Protein AF-A0A2V2RPI2-F1 (afdb_monomer_lite)

Sequence (157 aa):
MIFPRSGGASLTFPVLEGDNCLLLFSERSMDLWLTVGGQVTPDDPRKFDISDAIAIVGLYPFSVESPSENNTDVLLKYKDSKIRIKESGDIVIQTSNKVAIGTSSAEVLDLLYQLMNLLTGTTNVMGPTLNGPMNPLFVASVNTLITSLNSIKGTIP

Structure (mmCIF, N/CA/C/O backbone):
data_AF-A0A2V2RPI2-F1
#
_entry.id   AF-A0A2V2RPI2-F1
#
loop_
_atom_site.group_PDB
_atom_site.id
_atom_site.type_symbol
_atom_site.label_atom_id
_atom_site.label_alt_id
_atom_site.label_comp_id
_atom_site.label_asym_id
_atom_site.label_entity_id
_atom_site.label_seq_id
_atom_site.pdbx_PDB_ins_code
_atom_site.Cartn_x
_atom_site.Cartn_y
_atom_site.Cartn_z
_atom_site.occupancy
_atom_site.B_iso_or_equiv
_atom_site.auth_seq_id
_atom_site.auth_comp_id
_atom_site.auth_asym_id
_atom_site.auth_atom_id
_atom_site.pdbx_PDB_model_num
ATOM 1 N N . MET A 1 1 ? 12.267 -5.580 -13.380 1.00 89.56 1 MET A N 1
ATOM 2 C CA . MET A 1 1 ? 11.113 -4.737 -12.992 1.00 89.56 1 MET A CA 1
ATOM 3 C C . MET A 1 1 ? 11.491 -3.917 -11.777 1.00 89.56 1 MET A C 1
ATOM 5 O O . MET A 1 1 ? 12.126 -4.462 -10.881 1.00 89.56 1 MET A O 1
ATOM 9 N N . ILE A 1 2 ? 11.136 -2.635 -11.749 1.00 94.00 2 ILE A N 1
ATOM 10 C CA . ILE A 1 2 ? 11.408 -1.748 -10.618 1.00 94.00 2 ILE A CA 1
ATOM 11 C C . ILE A 1 2 ? 10.110 -1.203 -10.022 1.00 94.00 2 ILE A C 1
ATOM 13 O O . ILE A 1 2 ? 9.175 -0.853 -10.740 1.00 94.00 2 ILE A O 1
ATOM 17 N N . PHE A 1 3 ? 10.089 -1.116 -8.695 1.00 95.50 3 PHE A N 1
ATOM 18 C CA . PHE A 1 3 ? 9.049 -0.459 -7.915 1.00 95.50 3 PHE A CA 1
ATOM 19 C C . PHE A 1 3 ? 9.654 0.705 -7.124 1.00 95.50 3 PHE A C 1
ATOM 21 O O . PHE A 1 3 ? 10.815 0.594 -6.709 1.00 95.50 3 PHE A O 1
ATOM 28 N N . PRO A 1 4 ? 8.901 1.790 -6.862 1.00 95.19 4 PRO A N 1
ATOM 29 C CA . PRO A 1 4 ? 9.358 2.854 -5.976 1.00 95.19 4 PRO A CA 1
ATOM 30 C C . PRO A 1 4 ? 9.726 2.284 -4.599 1.00 95.19 4 PRO A C 1
ATOM 32 O O . PRO A 1 4 ? 8.876 1.740 -3.889 1.00 95.19 4 PRO A O 1
ATOM 35 N N . ARG A 1 5 ? 11.012 2.362 -4.235 1.00 96.25 5 ARG A N 1
ATOM 36 C CA . ARG A 1 5 ? 11.533 1.931 -2.931 1.00 96.25 5 ARG A CA 1
ATOM 37 C C . ARG A 1 5 ? 12.816 2.674 -2.564 1.00 96.25 5 ARG A C 1
ATOM 39 O O . ARG A 1 5 ? 13.659 2.893 -3.429 1.00 96.25 5 ARG A O 1
ATOM 46 N N . SER A 1 6 ? 12.971 3.036 -1.294 1.00 96.31 6 SER A N 1
ATOM 47 C CA . SER A 1 6 ? 14.201 3.598 -0.713 1.00 96.31 6 SER A CA 1
ATOM 48 C C . SER A 1 6 ? 14.070 3.670 0.811 1.00 96.31 6 SER A C 1
ATOM 50 O O . SER A 1 6 ? 12.958 3.772 1.323 1.00 96.31 6 SER A O 1
ATOM 52 N N . GLY A 1 7 ? 15.184 3.605 1.548 1.00 95.56 7 GLY A N 1
ATOM 53 C CA . GLY A 1 7 ? 15.194 3.809 3.006 1.00 95.56 7 GLY A CA 1
ATOM 54 C C . GLY A 1 7 ? 14.283 2.865 3.807 1.00 95.56 7 GLY A C 1
ATOM 55 O O . GLY A 1 7 ? 13.803 3.242 4.868 1.00 95.56 7 GLY A O 1
ATOM 56 N N . GLY A 1 8 ? 13.994 1.667 3.285 1.00 94.25 8 GLY A N 1
ATOM 57 C CA . GLY A 1 8 ? 13.061 0.704 3.888 1.00 94.25 8 GLY A CA 1
ATOM 58 C C . GLY A 1 8 ? 11.588 0.881 3.492 1.00 94.25 8 GLY A C 1
ATOM 59 O O . GLY A 1 8 ? 10.797 -0.029 3.720 1.00 94.25 8 GLY A O 1
ATOM 60 N N . ALA A 1 9 ? 11.213 1.987 2.842 1.00 95.69 9 ALA A N 1
ATOM 61 C CA . ALA A 1 9 ? 9.879 2.178 2.274 1.00 95.69 9 ALA A CA 1
ATOM 62 C C . ALA A 1 9 ? 9.773 1.548 0.875 1.00 95.69 9 ALA A C 1
ATOM 64 O O . ALA A 1 9 ? 10.736 1.565 0.102 1.00 95.69 9 ALA A O 1
ATOM 65 N N . SER A 1 10 ? 8.598 1.016 0.524 1.00 95.88 10 SER A N 1
ATOM 66 C CA . SER A 1 10 ? 8.321 0.456 -0.804 1.00 95.88 10 SER A CA 1
ATOM 67 C C . SER A 1 10 ? 6.832 0.518 -1.155 1.00 95.88 10 SER A C 1
ATOM 69 O O . SER A 1 10 ? 5.983 0.298 -0.295 1.00 95.88 10 SER A O 1
ATOM 71 N N . LEU A 1 11 ? 6.526 0.770 -2.431 1.00 94.81 11 LEU A N 1
ATOM 72 C CA . LEU A 1 11 ? 5.194 0.633 -3.021 1.00 94.81 11 LEU A CA 1
ATOM 73 C C . LEU A 1 11 ? 5.216 -0.492 -4.059 1.00 94.81 11 LEU A C 1
ATOM 75 O O . LEU A 1 11 ? 5.804 -0.334 -5.122 1.00 94.81 11 LEU A O 1
ATOM 79 N N . THR A 1 12 ? 4.589 -1.627 -3.753 1.00 94.50 12 THR A N 1
ATOM 80 C CA . THR A 1 12 ? 4.578 -2.814 -4.626 1.00 94.50 12 THR A CA 1
ATOM 81 C C . THR A 1 12 ? 3.229 -2.965 -5.323 1.00 94.50 12 THR A C 1
ATOM 83 O O . THR A 1 12 ? 2.187 -2.780 -4.696 1.00 94.50 12 THR A O 1
ATOM 86 N N . PHE A 1 13 ? 3.247 -3.349 -6.600 1.00 94.06 13 PHE A N 1
ATOM 87 C CA . PHE A 1 13 ? 2.045 -3.626 -7.388 1.00 94.06 13 PHE A CA 1
ATOM 88 C C . PHE A 1 13 ? 1.946 -5.128 -7.712 1.00 94.06 13 PHE A C 1
ATOM 90 O O . PHE A 1 13 ? 2.976 -5.754 -7.973 1.00 94.06 13 PHE A O 1
ATOM 97 N N . PRO A 1 14 ? 0.740 -5.726 -7.713 1.00 94.50 14 PRO A N 1
ATOM 98 C CA . PRO A 1 14 ? 0.548 -7.123 -8.092 1.00 94.50 14 PRO A CA 1
ATOM 99 C C . PRO A 1 14 ? 0.517 -7.256 -9.619 1.00 94.50 14 PRO A C 1
ATOM 101 O O . PRO A 1 14 ? -0.549 -7.190 -10.222 1.00 94.50 14 PRO A O 1
ATOM 104 N N . VAL A 1 15 ? 1.693 -7.405 -10.225 1.00 94.25 15 VAL A N 1
ATOM 105 C CA . VAL A 1 15 ? 1.843 -7.505 -11.683 1.00 94.25 15 VAL A CA 1
ATOM 106 C C . VAL A 1 15 ? 1.590 -8.935 -12.152 1.00 94.25 15 VAL A C 1
ATOM 108 O O . VAL A 1 15 ? 2.123 -9.880 -11.567 1.00 94.25 15 VAL A O 1
ATOM 111 N N . LEU A 1 16 ? 0.796 -9.083 -13.209 1.00 94.50 16 LEU A N 1
ATOM 112 C CA . LEU A 1 16 ? 0.457 -10.354 -13.843 1.00 94.50 16 LEU A CA 1
ATOM 113 C C . LEU A 1 16 ? 0.908 -10.379 -15.310 1.00 94.50 16 LEU A C 1
ATOM 115 O O . LEU A 1 16 ? 1.252 -9.356 -15.905 1.00 94.50 16 LEU A O 1
ATOM 119 N N . GLU A 1 17 ? 0.921 -11.573 -15.904 1.00 94.19 17 GLU A N 1
ATOM 120 C CA . GLU A 1 17 ? 1.154 -11.725 -17.340 1.00 94.19 17 GLU A CA 1
ATOM 121 C C . GLU A 1 17 ? 0.101 -10.937 -18.137 1.00 94.19 17 GLU A C 1
ATOM 123 O O . GLU A 1 17 ? -1.096 -11.028 -17.862 1.00 94.19 17 GLU A O 1
ATOM 128 N N . GLY A 1 18 ? 0.559 -10.154 -19.117 1.00 91.31 18 GLY A N 1
ATOM 129 C CA . GLY A 1 18 ? -0.286 -9.273 -19.928 1.00 91.31 18 GLY A CA 1
ATOM 130 C C . GLY A 1 18 ? -0.337 -7.813 -19.463 1.00 91.31 18 GLY A C 1
ATOM 131 O O . GLY A 1 18 ? -0.839 -6.973 -20.209 1.00 91.31 18 GLY A O 1
ATOM 132 N N . ASP A 1 19 ? 0.212 -7.479 -18.290 1.00 94.31 19 ASP A N 1
ATOM 133 C CA . ASP A 1 19 ? 0.308 -6.086 -17.843 1.00 94.31 19 ASP A CA 1
ATOM 134 C C . ASP A 1 19 ? 1.326 -5.279 -18.666 1.00 94.31 19 ASP A C 1
ATOM 136 O O . ASP A 1 19 ? 2.389 -5.765 -19.062 1.00 94.31 19 ASP A O 1
ATOM 140 N N . ASN A 1 20 ? 1.014 -4.000 -18.886 1.00 94.06 20 ASN A N 1
ATOM 141 C CA . ASN A 1 20 ? 1.856 -3.099 -19.668 1.00 94.06 20 ASN A CA 1
ATOM 142 C C . ASN A 1 20 ? 2.956 -2.448 -18.814 1.00 94.06 20 ASN A C 1
ATOM 144 O O . ASN A 1 20 ? 2.771 -2.105 -17.639 1.00 94.06 20 ASN A O 1
ATOM 148 N N . CYS A 1 21 ? 4.114 -2.217 -19.432 1.00 95.50 21 CYS A N 1
ATOM 149 C CA . CYS A 1 21 ? 5.228 -1.507 -18.818 1.00 95.50 21 CYS A CA 1
ATOM 150 C C . CYS A 1 21 ? 6.020 -0.698 -19.850 1.00 95.50 21 CYS A C 1
ATOM 152 O O . CYS A 1 21 ? 5.986 -0.968 -21.049 1.00 95.50 21 CYS A O 1
ATOM 154 N N . LEU A 1 22 ? 6.749 0.301 -19.362 1.00 96.06 22 LEU A N 1
ATOM 155 C CA . LEU A 1 22 ? 7.795 0.982 -20.109 1.00 96.06 22 LEU A CA 1
ATOM 156 C C . LEU A 1 22 ? 9.110 0.224 -19.908 1.00 96.06 22 LEU A C 1
ATOM 158 O O . LEU A 1 22 ? 9.520 -0.001 -18.770 1.00 96.06 22 LEU A O 1
ATOM 162 N N . LEU A 1 23 ? 9.789 -0.131 -20.997 1.00 96.38 23 LEU A N 1
ATOM 163 C CA . LEU A 1 23 ? 11.133 -0.703 -20.945 1.00 96.38 23 LEU A CA 1
ATOM 164 C C . LEU A 1 23 ? 12.182 0.395 -21.131 1.00 96.38 23 LEU A C 1
ATOM 166 O O . LEU A 1 23 ? 12.147 1.138 -22.111 1.00 96.38 23 LEU A O 1
ATOM 170 N N . LEU A 1 24 ? 13.127 0.468 -20.197 1.00 96.88 24 LEU A N 1
ATOM 171 C CA . LEU A 1 24 ? 14.316 1.306 -20.287 1.00 96.88 24 LEU A CA 1
ATOM 172 C C . LEU A 1 24 ? 15.544 0.418 -20.494 1.00 96.88 24 LEU A C 1
ATOM 174 O O . LEU A 1 24 ? 15.848 -0.414 -19.646 1.00 96.88 24 LEU A O 1
ATOM 178 N N . PHE A 1 25 ? 16.254 0.607 -21.601 1.00 96.69 25 PHE A N 1
ATOM 179 C CA . PHE A 1 25 ? 17.425 -0.197 -21.948 1.00 96.69 25 PHE A CA 1
ATOM 180 C C . PHE A 1 25 ? 18.694 0.447 -21.393 1.00 96.69 25 PHE A C 1
ATOM 182 O O . PHE A 1 25 ? 18.974 1.614 -21.677 1.00 96.69 25 PHE A O 1
ATOM 189 N N . SER A 1 26 ? 19.468 -0.311 -20.615 1.00 95.38 26 SER A N 1
ATOM 190 C CA . SER A 1 26 ? 20.806 0.112 -20.199 1.00 95.38 26 SER A CA 1
ATOM 191 C C . SER A 1 26 ? 21.762 0.129 -21.397 1.00 95.38 26 SER A C 1
ATOM 193 O O . SER A 1 26 ? 21.684 -0.728 -22.277 1.00 95.38 26 SER A O 1
ATOM 195 N N . GLU A 1 27 ? 22.708 1.074 -21.435 1.00 95.31 27 GLU A N 1
ATOM 196 C CA . GLU A 1 27 ? 23.768 1.047 -22.454 1.00 95.31 27 GLU A CA 1
ATOM 197 C C . GLU A 1 27 ? 24.672 -0.183 -22.288 1.00 95.31 27 GLU A C 1
ATOM 199 O O . GLU A 1 27 ? 25.204 -0.678 -23.275 1.00 95.31 27 GLU A O 1
ATOM 204 N N . ARG A 1 28 ? 24.880 -0.668 -21.060 1.00 94.81 28 ARG A N 1
ATOM 205 C CA . ARG A 1 28 ? 25.814 -1.758 -20.740 1.00 94.81 28 ARG A CA 1
ATOM 206 C C . ARG A 1 28 ? 25.127 -2.877 -19.974 1.00 94.81 28 ARG A C 1
ATOM 208 O O . ARG A 1 28 ? 24.119 -2.627 -19.313 1.00 94.81 28 ARG A O 1
ATOM 215 N N . SER A 1 29 ? 25.729 -4.065 -20.028 1.00 93.75 29 SER A N 1
ATOM 216 C CA . SER A 1 29 ? 25.244 -5.225 -19.283 1.00 93.75 29 SER A CA 1
ATOM 217 C C . SER A 1 29 ? 25.096 -4.927 -17.794 1.00 93.75 29 SER A C 1
ATOM 219 O O . SER A 1 29 ? 25.987 -4.355 -17.157 1.00 93.75 29 SER A O 1
ATOM 221 N N . MET A 1 30 ? 23.946 -5.326 -17.260 1.00 93.44 30 MET A N 1
ATOM 222 C CA . MET A 1 30 ? 23.567 -5.184 -15.859 1.00 93.44 30 MET A CA 1
ATOM 223 C C . MET A 1 30 ? 23.764 -6.489 -15.078 1.00 93.44 30 MET A C 1
ATOM 225 O O . MET A 1 30 ? 23.612 -6.480 -13.858 1.00 93.44 30 MET A O 1
ATOM 229 N N . ASP A 1 31 ? 24.128 -7.590 -15.742 1.00 91.88 31 ASP A N 1
ATOM 230 C CA . ASP A 1 31 ? 24.173 -8.944 -15.172 1.00 91.88 31 ASP A CA 1
ATOM 231 C C . ASP A 1 31 ? 25.046 -9.025 -13.911 1.00 91.88 31 ASP A C 1
ATOM 233 O O . ASP A 1 31 ? 24.614 -9.500 -12.852 1.00 91.88 31 ASP A O 1
AT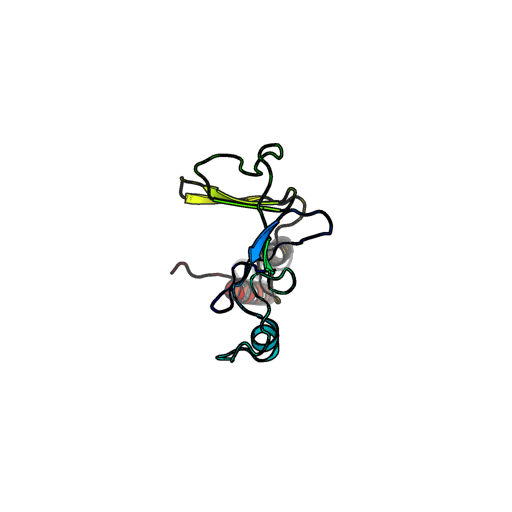OM 237 N N . LEU A 1 32 ? 26.274 -8.499 -13.995 1.00 92.94 32 LEU A N 1
ATOM 238 C CA . LEU A 1 32 ? 27.201 -8.509 -12.865 1.00 92.94 32 LEU A CA 1
ATOM 239 C C . LEU A 1 32 ? 26.689 -7.616 -11.728 1.00 92.94 32 LEU A C 1
ATOM 241 O O . LEU A 1 32 ? 26.692 -8.031 -10.570 1.00 92.94 32 LEU A O 1
ATOM 245 N N . TRP A 1 33 ? 26.173 -6.426 -12.047 1.00 93.81 33 TRP A N 1
ATOM 246 C CA . TRP A 1 33 ? 25.639 -5.501 -11.045 1.00 93.81 33 TRP A CA 1
ATOM 247 C C . TRP A 1 33 ? 24.414 -6.073 -10.324 1.00 93.81 33 TRP A C 1
ATOM 249 O O . TRP A 1 33 ? 24.304 -5.946 -9.107 1.00 93.81 33 TRP A O 1
ATOM 259 N N . LEU A 1 34 ? 23.519 -6.748 -11.046 1.00 91.94 34 LEU A N 1
ATOM 260 C CA . LEU A 1 34 ? 22.353 -7.419 -10.469 1.00 91.94 34 LEU A CA 1
ATOM 261 C C . LEU A 1 34 ? 22.751 -8.572 -9.538 1.00 91.94 34 LEU A C 1
ATOM 263 O O . LEU A 1 34 ? 22.020 -8.865 -8.593 1.00 91.94 34 LEU A O 1
ATOM 267 N N . THR A 1 35 ? 23.902 -9.202 -9.787 1.00 91.62 35 THR A N 1
ATOM 268 C CA . THR A 1 35 ? 24.399 -10.336 -8.998 1.00 91.62 35 THR A CA 1
ATOM 269 C C . THR A 1 35 ? 25.131 -9.893 -7.733 1.00 91.62 35 THR A C 1
ATOM 271 O O . THR A 1 35 ? 24.848 -10.407 -6.652 1.00 91.62 35 THR A O 1
ATOM 274 N N . VAL A 1 36 ? 26.088 -8.965 -7.849 1.00 94.31 36 VAL A N 1
ATOM 275 C CA . VAL A 1 36 ? 26.993 -8.609 -6.736 1.00 94.31 36 VAL A CA 1
ATOM 276 C C . VAL A 1 36 ? 26.761 -7.209 -6.163 1.00 94.31 36 VAL A C 1
ATOM 278 O O . VAL A 1 36 ? 27.218 -6.918 -5.058 1.00 94.31 36 VAL A O 1
ATOM 281 N N . GLY A 1 37 ? 26.027 -6.344 -6.868 1.00 93.31 37 GLY A N 1
ATOM 282 C CA . GLY A 1 37 ? 25.841 -4.943 -6.495 1.00 93.31 37 GLY A CA 1
ATOM 283 C C . GLY A 1 37 ? 27.138 -4.124 -6.524 1.00 93.31 37 GLY A C 1
ATOM 284 O O . GLY A 1 37 ? 28.162 -4.544 -7.056 1.00 93.31 37 GLY A O 1
ATOM 285 N N . GLY A 1 38 ? 27.100 -2.923 -5.939 1.00 94.12 38 GLY A N 1
ATOM 286 C CA . GLY A 1 38 ? 28.276 -2.054 -5.823 1.00 94.12 38 GLY A CA 1
ATOM 287 C C . GLY A 1 38 ? 28.782 -1.503 -7.161 1.00 94.12 38 GLY A C 1
ATOM 288 O O . GLY A 1 38 ? 28.011 -1.291 -8.097 1.00 94.12 38 GLY A O 1
ATOM 289 N N . GLN A 1 39 ? 30.084 -1.222 -7.223 1.00 93.50 39 GLN A N 1
ATOM 290 C CA . GLN A 1 39 ? 30.759 -0.790 -8.445 1.00 93.50 39 GLN A CA 1
ATOM 291 C C . GLN A 1 39 ? 31.340 -2.011 -9.158 1.00 93.50 39 GLN A C 1
ATOM 293 O O . GLN A 1 39 ? 32.148 -2.738 -8.584 1.00 93.50 39 GLN A O 1
ATOM 298 N N . VAL A 1 40 ? 30.949 -2.208 -10.416 1.00 93.44 40 VAL A N 1
ATOM 299 C CA . VAL A 1 40 ? 31.359 -3.356 -11.233 1.00 93.44 40 VAL A CA 1
ATOM 300 C C . VAL A 1 40 ? 31.782 -2.906 -12.628 1.00 93.44 40 VAL A C 1
ATOM 302 O O . VAL A 1 40 ? 31.312 -1.879 -13.122 1.00 93.44 40 VAL A O 1
ATOM 305 N N . THR A 1 41 ? 32.658 -3.681 -13.264 1.00 91.38 41 THR A N 1
ATOM 306 C CA . THR A 1 41 ? 33.030 -3.485 -14.670 1.00 91.38 41 THR A CA 1
ATOM 307 C C . THR A 1 41 ? 32.061 -4.272 -15.556 1.00 91.38 41 THR A C 1
ATOM 309 O O . THR A 1 41 ? 31.839 -5.453 -15.298 1.00 91.38 41 THR A O 1
ATOM 312 N N . PRO A 1 42 ? 31.450 -3.655 -16.580 1.00 86.88 42 PRO A N 1
ATOM 313 C CA . PRO A 1 42 ? 30.619 -4.381 -17.532 1.00 86.88 42 PRO A CA 1
ATOM 314 C C . PRO A 1 42 ? 31.515 -5.148 -18.514 1.00 86.88 42 PRO A C 1
ATOM 316 O O . PRO A 1 42 ? 32.025 -4.572 -19.475 1.00 86.88 42 PRO A O 1
ATOM 319 N N . ASP A 1 43 ? 31.710 -6.440 -18.257 1.00 85.62 43 ASP A N 1
ATOM 320 C CA . ASP A 1 43 ? 32.604 -7.305 -19.045 1.00 85.62 43 ASP A CA 1
ATOM 321 C C . ASP A 1 43 ? 31.958 -7.836 -20.342 1.00 85.62 43 ASP A C 1
ATOM 323 O O . ASP A 1 43 ? 32.643 -8.364 -21.219 1.00 85.62 43 ASP A O 1
ATOM 327 N N . ASP A 1 44 ? 30.642 -7.673 -20.493 1.00 88.31 44 ASP A N 1
ATOM 328 C CA . ASP A 1 44 ? 29.897 -8.058 -21.693 1.00 88.31 44 ASP A CA 1
ATOM 329 C C . ASP A 1 44 ? 29.871 -6.903 -22.724 1.00 88.31 44 ASP A C 1
ATOM 331 O O . ASP A 1 44 ? 29.508 -5.768 -22.382 1.00 88.31 44 ASP A O 1
ATOM 335 N N . PRO A 1 45 ? 30.247 -7.14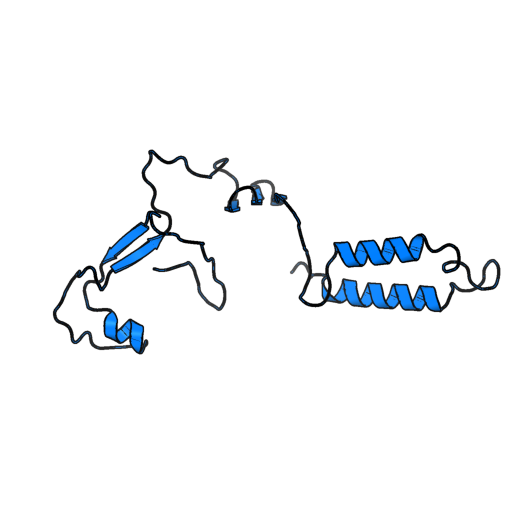6 -23.998 1.00 90.75 45 PRO A N 1
ATOM 336 C CA . PRO A 1 45 ? 30.258 -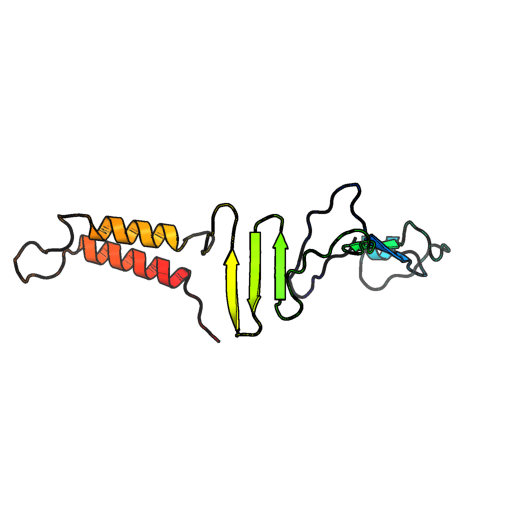6.118 -25.036 1.00 90.75 45 PRO A CA 1
ATOM 337 C C . PRO A 1 45 ? 28.864 -5.683 -25.516 1.00 90.75 45 PRO A C 1
ATOM 339 O O . PRO A 1 45 ? 28.783 -4.689 -26.246 1.00 90.75 45 PRO A O 1
ATOM 342 N N . ARG A 1 46 ? 27.789 -6.400 -25.155 1.00 92.00 46 ARG A N 1
ATOM 343 C CA . ARG A 1 46 ? 26.411 -6.064 -25.535 1.00 92.00 46 ARG A CA 1
ATOM 344 C C . ARG A 1 46 ? 26.039 -4.652 -25.085 1.00 92.00 46 ARG A C 1
ATOM 346 O O . ARG A 1 46 ? 26.481 -4.152 -24.047 1.00 92.00 46 ARG A O 1
ATOM 353 N N . LYS A 1 47 ? 25.223 -3.998 -25.911 1.00 95.06 47 LYS A N 1
ATOM 354 C CA . LYS A 1 47 ? 24.692 -2.664 -25.644 1.00 95.06 47 LYS A CA 1
ATOM 355 C C . LYS A 1 47 ? 23.220 -2.590 -25.983 1.00 95.06 47 LYS A C 1
ATOM 357 O O . LYS A 1 47 ? 22.836 -3.064 -27.049 1.00 95.06 47 LYS A O 1
ATOM 362 N N . PHE A 1 48 ? 22.440 -1.936 -25.123 1.00 95.19 48 PHE A N 1
ATOM 363 C CA . PHE A 1 48 ? 20.995 -1.765 -25.301 1.00 95.19 48 PHE A CA 1
ATOM 364 C C . PHE A 1 48 ? 20.266 -3.093 -25.577 1.00 95.19 48 PHE A C 1
ATOM 366 O O . PHE A 1 48 ? 19.320 -3.140 -26.362 1.00 95.19 48 PHE A O 1
ATOM 373 N N . ASP A 1 49 ? 20.732 -4.177 -24.952 1.00 94.81 49 ASP A N 1
ATOM 374 C CA . ASP A 1 49 ? 20.156 -5.510 -25.109 1.00 94.81 49 ASP A CA 1
ATOM 375 C C . ASP A 1 49 ? 18.889 -5.657 -24.256 1.00 94.81 49 ASP A C 1
ATOM 377 O O . ASP A 1 49 ? 18.752 -5.043 -23.194 1.00 94.81 49 ASP A O 1
ATOM 381 N N . ILE A 1 50 ? 17.944 -6.478 -24.716 1.00 93.94 50 ILE A N 1
ATOM 382 C CA . ILE A 1 50 ? 16.688 -6.718 -24.001 1.00 93.94 50 ILE A CA 1
ATOM 383 C C . ILE A 1 50 ? 16.899 -7.427 -22.660 1.00 93.94 50 ILE A C 1
ATOM 385 O O . ILE A 1 50 ? 16.100 -7.216 -21.746 1.00 93.94 50 ILE A O 1
ATOM 389 N N . SER A 1 51 ? 17.968 -8.217 -22.500 1.00 91.94 51 SER A N 1
ATOM 390 C CA . SER A 1 51 ? 18.291 -8.819 -21.200 1.00 91.94 51 SER A CA 1
ATOM 391 C C . SER A 1 51 ? 18.628 -7.773 -20.136 1.00 91.94 51 SER A C 1
ATOM 393 O O . SER A 1 51 ? 18.433 -8.028 -18.952 1.00 91.94 51 SER A O 1
ATOM 395 N N . ASP A 1 52 ? 19.081 -6.588 -20.557 1.00 94.00 52 ASP A N 1
ATOM 396 C CA . ASP A 1 52 ? 19.489 -5.471 -19.699 1.00 94.00 52 ASP A CA 1
ATOM 397 C C . ASP A 1 52 ? 18.405 -4.384 -19.588 1.00 94.00 52 ASP A C 1
ATOM 399 O O . ASP A 1 52 ? 18.679 -3.228 -19.239 1.00 94.00 52 ASP A O 1
ATOM 403 N N . ALA A 1 53 ? 17.156 -4.737 -19.907 1.00 95.62 53 ALA A N 1
ATOM 404 C CA . ALA A 1 53 ? 16.023 -3.831 -19.832 1.00 95.62 53 ALA A CA 1
ATOM 405 C C . ALA A 1 53 ? 15.428 -3.749 -18.415 1.00 95.62 53 ALA A C 1
ATOM 407 O O . ALA A 1 53 ? 15.138 -4.741 -17.742 1.00 95.62 53 ALA A O 1
ATOM 408 N N . ILE A 1 54 ? 15.147 -2.524 -17.979 1.00 96.12 54 ILE A N 1
ATOM 409 C CA . ILE A 1 54 ? 14.438 -2.216 -16.741 1.00 96.12 54 ILE A CA 1
ATOM 410 C C . ILE A 1 54 ? 12.973 -1.943 -17.081 1.00 96.12 54 ILE A C 1
ATOM 412 O O . ILE A 1 54 ? 12.649 -0.953 -17.730 1.00 96.12 54 ILE A O 1
ATOM 416 N N . ALA A 1 55 ? 12.076 -2.802 -16.599 1.00 96.00 55 ALA A N 1
ATOM 417 C CA . ALA A 1 55 ? 10.634 -2.582 -16.703 1.00 96.00 55 ALA A CA 1
ATOM 418 C C . ALA A 1 55 ? 10.116 -1.635 -15.605 1.00 96.00 55 ALA A C 1
ATOM 420 O O . ALA A 1 55 ? 10.196 -1.970 -14.417 1.00 96.00 55 ALA A O 1
ATOM 421 N N . ILE A 1 56 ? 9.555 -0.496 -16.014 1.00 96.12 56 ILE A N 1
ATOM 422 C CA . ILE A 1 56 ? 8.813 0.468 -15.192 1.00 96.12 56 ILE A CA 1
ATOM 423 C C . ILE A 1 56 ? 7.318 0.236 -15.436 1.00 96.12 56 ILE A C 1
ATOM 425 O O . ILE A 1 56 ? 6.814 0.444 -16.539 1.00 96.12 56 ILE A O 1
ATOM 429 N N . VAL A 1 57 ? 6.600 -0.232 -14.419 1.00 94.06 57 VAL A N 1
ATOM 430 C CA . VAL A 1 57 ? 5.173 -0.577 -14.535 1.00 94.06 57 VAL A CA 1
ATOM 431 C C . VAL A 1 57 ? 4.280 0.664 -14.527 1.00 94.06 57 VAL A C 1
ATOM 433 O O . VAL A 1 57 ? 4.619 1.667 -13.902 1.00 94.06 57 VAL A O 1
ATOM 436 N N . GLY A 1 58 ? 3.121 0.582 -15.188 1.00 90.38 58 GLY A N 1
ATOM 437 C CA . GLY A 1 58 ? 2.107 1.645 -15.158 1.00 90.38 58 GLY A CA 1
ATOM 438 C C . GLY A 1 58 ? 1.996 2.495 -16.426 1.00 90.38 58 GLY A C 1
ATOM 439 O O . GLY A 1 58 ? 1.209 3.438 -16.443 1.00 90.38 58 GLY A O 1
ATOM 440 N N . LEU A 1 59 ? 2.733 2.168 -17.493 1.00 93.69 59 LEU A N 1
ATOM 441 C CA . LEU A 1 59 ? 2.508 2.768 -18.809 1.00 93.69 59 LEU A CA 1
ATOM 442 C C . LEU A 1 59 ? 1.332 2.063 -19.493 1.00 93.69 59 LEU A C 1
ATOM 444 O O . LEU A 1 59 ? 1.448 0.894 -19.840 1.00 93.69 59 LEU A O 1
ATOM 448 N N . TYR A 1 60 ? 0.233 2.779 -19.715 1.00 93.75 60 TYR A N 1
ATOM 449 C CA . TYR A 1 60 ? -0.944 2.277 -20.427 1.00 93.75 60 TYR A CA 1
ATOM 450 C C . TYR A 1 60 ? -1.239 3.129 -21.668 1.00 93.75 60 TYR A C 1
ATOM 452 O O . TYR A 1 60 ? -0.956 4.331 -21.663 1.00 93.75 60 TYR A O 1
ATOM 460 N N . PRO A 1 61 ? -1.799 2.539 -22.739 1.00 93.81 61 PRO A N 1
ATOM 461 C CA . PRO A 1 61 ? -2.258 3.310 -23.888 1.00 93.81 61 PRO A CA 1
ATOM 462 C C . PRO A 1 61 ? -3.459 4.185 -23.507 1.00 93.81 61 PRO A C 1
ATOM 464 O O . PRO A 1 61 ? -4.247 3.820 -22.639 1.00 93.81 61 PRO A O 1
ATOM 467 N N . PHE A 1 62 ? -3.665 5.292 -24.226 1.00 94.00 62 PHE A N 1
ATOM 468 C CA . PHE A 1 62 ? -4.807 6.197 -24.009 1.00 94.00 62 PHE A CA 1
ATOM 469 C C . PHE A 1 62 ? -6.184 5.555 -24.241 1.00 94.00 62 PHE A C 1
ATOM 471 O O . PHE A 1 62 ? -7.197 6.146 -23.895 1.00 94.00 62 PHE A O 1
ATOM 478 N N . SER A 1 63 ? -6.238 4.356 -24.827 1.00 94.94 63 SER A N 1
ATOM 479 C CA . SER A 1 63 ? -7.468 3.568 -24.947 1.00 94.94 63 SER A CA 1
ATOM 480 C C . SER A 1 63 ? -7.912 2.924 -23.630 1.00 94.94 63 SER A C 1
ATOM 482 O O . SER A 1 63 ? -9.005 2.368 -23.571 1.00 94.94 63 SER A O 1
ATOM 484 N N . VAL A 1 64 ? -7.057 2.927 -22.603 1.00 93.88 64 VAL A N 1
ATOM 485 C CA . VAL A 1 64 ? -7.374 2.445 -21.259 1.00 93.88 64 VAL A CA 1
ATOM 486 C C . VAL A 1 64 ? -7.577 3.659 -20.366 1.00 93.88 64 VAL A C 1
ATOM 488 O O . VAL A 1 64 ? -6.664 4.461 -20.176 1.00 93.88 64 VAL A O 1
ATOM 491 N N . GLU A 1 65 ? -8.782 3.783 -19.820 1.00 91.81 65 GLU A N 1
ATOM 492 C CA . GLU A 1 65 ? -9.130 4.877 -18.920 1.00 91.81 65 GLU A CA 1
ATOM 493 C C . GLU A 1 65 ? -8.241 4.883 -17.674 1.00 91.81 65 GLU A C 1
ATOM 495 O O . GLU A 1 65 ? -7.963 3.845 -17.062 1.00 91.81 65 GLU A O 1
ATOM 500 N N . SER A 1 66 ? -7.819 6.083 -17.279 1.00 91.38 66 SER A N 1
ATOM 501 C CA . SER A 1 66 ? -7.080 6.271 -16.036 1.00 91.38 66 SER A CA 1
ATOM 502 C C . SER A 1 66 ? -7.974 5.920 -14.842 1.00 91.38 66 SER A C 1
ATOM 504 O O . SER A 1 66 ? -9.136 6.323 -14.808 1.00 91.38 66 SER A O 1
ATOM 506 N N . PRO A 1 67 ? -7.453 5.241 -13.802 1.00 91.44 67 PRO A N 1
ATOM 507 C CA . PRO A 1 67 ? -8.209 4.999 -12.574 1.00 91.44 67 PRO A CA 1
ATOM 508 C C . PRO A 1 67 ? -8.426 6.271 -11.737 1.00 91.44 67 PRO A C 1
ATOM 510 O O . PRO A 1 67 ? -9.054 6.188 -10.675 1.00 91.44 67 PRO A O 1
ATOM 513 N N . SER A 1 68 ? -7.881 7.418 -12.164 1.00 92.44 68 SER A N 1
ATOM 514 C CA . SER A 1 68 ? -8.089 8.698 -11.494 1.00 92.44 68 SER A CA 1
ATOM 515 C C . SER A 1 68 ? -9.561 9.102 -11.520 1.00 92.44 68 SER A C 1
ATOM 517 O O . SER A 1 68 ? -10.230 8.994 -12.541 1.00 92.44 68 SER A O 1
ATOM 519 N N . GLU A 1 69 ? -10.068 9.592 -10.389 1.00 94.56 69 GLU A N 1
ATOM 520 C CA . GLU A 1 69 ? -11.465 10.035 -10.272 1.00 94.56 69 GLU A CA 1
ATOM 521 C C . GLU A 1 69 ? -11.608 11.565 -10.388 1.00 94.56 69 GLU A C 1
ATOM 523 O O . GLU A 1 69 ? -12.702 12.055 -10.653 1.00 94.56 69 GLU A O 1
ATOM 528 N N . ASN A 1 70 ? -10.527 12.323 -10.178 1.00 95.56 70 ASN A N 1
ATOM 529 C CA . ASN A 1 70 ? -10.442 13.774 -10.373 1.00 95.56 70 ASN A CA 1
ATOM 530 C C . ASN A 1 70 ? -8.966 14.208 -10.503 1.00 95.56 70 ASN A C 1
ATOM 532 O O . ASN A 1 70 ? -8.069 13.369 -10.463 1.00 95.56 70 ASN A O 1
ATOM 536 N N . ASN A 1 71 ? -8.719 15.513 -10.655 1.00 95.62 71 ASN A N 1
ATOM 537 C CA . ASN A 1 71 ? -7.375 16.074 -10.850 1.00 95.62 71 ASN A CA 1
ATOM 538 C C . ASN A 1 71 ? -6.826 16.823 -9.618 1.00 95.62 71 ASN A C 1
ATOM 540 O O . ASN A 1 71 ? -5.801 17.490 -9.734 1.00 95.62 71 ASN A O 1
ATOM 544 N N . THR A 1 72 ? -7.507 16.758 -8.470 1.00 97.31 72 THR A N 1
ATOM 545 C CA . THR A 1 72 ? -7.173 17.538 -7.259 1.00 97.31 72 THR A CA 1
ATOM 546 C C . THR A 1 72 ? -6.697 16.668 -6.101 1.00 97.31 72 THR A C 1
ATOM 548 O O . THR A 1 72 ? -5.932 17.128 -5.258 1.00 97.31 72 THR A O 1
ATOM 551 N N . ASP A 1 73 ? -7.133 15.411 -6.048 1.00 97.50 73 ASP A N 1
ATOM 552 C CA . ASP A 1 73 ? -6.883 14.526 -4.917 1.00 97.50 73 ASP A CA 1
ATOM 553 C C . ASP A 1 73 ? -5.701 13.585 -5.175 1.00 97.50 73 ASP A C 1
ATOM 555 O O . ASP A 1 73 ? -5.457 13.138 -6.298 1.00 97.50 73 ASP A O 1
ATOM 559 N N . VAL A 1 74 ? -5.024 13.173 -4.102 1.00 98.00 74 VAL A N 1
ATOM 560 C CA . VAL A 1 74 ? -4.116 12.021 -4.148 1.00 98.00 74 VAL A CA 1
ATOM 561 C C . VAL A 1 74 ? -4.935 10.753 -3.933 1.00 98.00 74 VAL A C 1
ATOM 563 O O . VAL A 1 74 ? -5.675 10.641 -2.953 1.00 98.00 74 VAL A O 1
ATOM 566 N N . LEU A 1 75 ? -4.792 9.780 -4.835 1.00 97.06 75 LEU A N 1
ATOM 567 C CA . LEU A 1 75 ? -5.530 8.519 -4.803 1.00 97.06 75 LEU A CA 1
ATOM 568 C C . LEU A 1 75 ? -4.584 7.319 -4.880 1.00 97.06 75 LEU A C 1
ATOM 570 O O . LEU A 1 75 ? -3.909 7.116 -5.886 1.00 97.06 75 LEU A O 1
ATOM 574 N N . LEU A 1 76 ? -4.618 6.469 -3.855 1.00 96.19 76 LEU A N 1
ATOM 575 C CA . LEU A 1 76 ? -4.100 5.105 -3.919 1.00 96.19 76 LEU A CA 1
ATOM 576 C C . LEU A 1 76 ? -5.287 4.145 -4.021 1.00 96.19 76 LEU A C 1
ATOM 578 O O . LEU A 1 76 ? -6.112 4.087 -3.110 1.00 96.19 76 LEU A O 1
ATOM 582 N N . LYS A 1 77 ? -5.387 3.401 -5.124 1.00 95.62 77 LYS A N 1
ATOM 583 C CA . LYS A 1 77 ? -6.518 2.510 -5.415 1.00 95.62 77 LYS A CA 1
ATOM 584 C C . LYS A 1 77 ? -6.037 1.111 -5.773 1.00 95.62 77 LYS A C 1
ATOM 586 O O . LYS A 1 77 ? -5.113 0.951 -6.564 1.00 95.62 77 LYS A O 1
ATOM 591 N N . TYR A 1 78 ? -6.715 0.104 -5.233 1.00 94.88 78 TYR A N 1
ATOM 592 C CA . TYR A 1 78 ? -6.579 -1.285 -5.648 1.00 94.88 78 TYR A CA 1
ATOM 593 C C . TYR A 1 78 ? -7.961 -1.931 -5.712 1.00 94.88 78 TYR A C 1
ATOM 595 O O . TYR A 1 78 ? -8.620 -2.110 -4.684 1.00 94.88 78 TYR A O 1
ATOM 603 N N . LYS A 1 79 ? -8.397 -2.281 -6.930 1.00 93.69 79 LYS A N 1
ATOM 604 C CA . LYS A 1 79 ? -9.767 -2.745 -7.204 1.00 93.69 79 LYS A CA 1
ATOM 605 C C . LYS A 1 79 ? -10.785 -1.745 -6.625 1.00 93.69 79 LYS A C 1
ATOM 607 O O . LYS A 1 79 ? -10.714 -0.555 -6.938 1.00 93.69 79 LYS A O 1
ATOM 612 N N . ASP A 1 80 ? -11.672 -2.210 -5.751 1.00 94.44 80 ASP A N 1
ATOM 613 C CA . 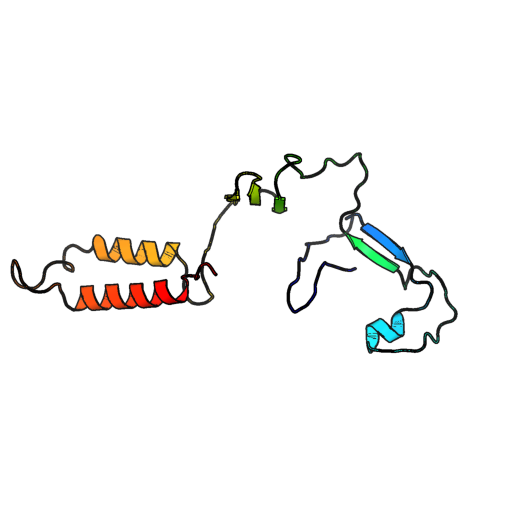ASP A 1 80 ? -12.748 -1.422 -5.140 1.00 94.44 80 ASP A CA 1
ATOM 614 C C . ASP A 1 80 ? -12.350 -0.747 -3.814 1.00 94.44 80 ASP A C 1
ATOM 616 O O . ASP A 1 80 ? -13.167 -0.071 -3.191 1.00 94.44 80 ASP A O 1
ATOM 620 N N . SER A 1 81 ? -11.099 -0.911 -3.371 1.00 96.94 81 SER A N 1
ATOM 621 C CA . SER A 1 81 ? -10.573 -0.279 -2.156 1.00 96.94 81 SER A CA 1
ATOM 622 C C . SER A 1 81 ? -9.667 0.901 -2.503 1.00 96.94 81 SER A C 1
ATOM 624 O O . SER A 1 81 ? -8.873 0.834 -3.447 1.00 96.94 81 SER A O 1
ATOM 626 N N . LYS A 1 82 ? -9.756 1.987 -1.729 1.00 96.88 82 LYS A N 1
ATOM 627 C CA . LYS A 1 82 ? -8.962 3.200 -1.938 1.00 96.88 82 LYS A CA 1
ATOM 628 C C . LYS A 1 82 ? -8.651 3.975 -0.660 1.00 96.88 82 LYS A C 1
ATOM 630 O O . LYS A 1 82 ? -9.449 4.017 0.276 1.00 96.88 82 LYS A O 1
ATOM 635 N N . ILE A 1 83 ? -7.505 4.648 -0.681 1.00 97.81 83 ILE A N 1
ATOM 636 C CA . ILE A 1 83 ? -7.109 5.695 0.260 1.00 97.81 83 ILE A CA 1
ATOM 637 C C . ILE A 1 83 ? -7.000 6.989 -0.542 1.00 97.81 83 ILE A C 1
ATOM 639 O O . ILE A 1 83 ? -6.299 7.040 -1.555 1.00 97.81 83 ILE A O 1
ATOM 643 N N . ARG A 1 84 ? -7.712 8.024 -0.104 1.00 97.75 84 ARG A N 1
ATOM 644 C CA . ARG A 1 84 ? -7.758 9.331 -0.758 1.00 97.75 84 ARG A CA 1
ATOM 645 C C . ARG A 1 84 ? -7.362 10.428 0.212 1.00 97.75 84 ARG A C 1
ATOM 647 O O . ARG A 1 84 ? -7.926 10.492 1.298 1.00 97.75 84 ARG A O 1
ATOM 654 N N . ILE A 1 85 ? -6.470 11.310 -0.222 1.00 98.38 85 ILE A N 1
ATOM 655 C CA . ILE A 1 85 ? -6.189 12.583 0.443 1.00 98.38 85 ILE A CA 1
ATOM 656 C C . ILE A 1 85 ? -6.780 13.667 -0.449 1.00 98.38 85 ILE A C 1
ATOM 658 O O . ILE A 1 85 ? -6.349 13.824 -1.592 1.00 98.38 85 ILE A O 1
ATOM 662 N N . LYS A 1 86 ? -7.810 14.353 0.042 1.00 98.00 86 LYS A N 1
ATOM 663 C CA . LYS A 1 86 ? -8.472 15.425 -0.702 1.00 98.00 86 LYS A CA 1
ATOM 664 C C . LYS A 1 86 ? -7.666 16.714 -0.638 1.00 98.00 86 LYS A C 1
ATOM 666 O O . LYS A 1 86 ? -6.954 16.946 0.338 1.00 98.00 86 LYS A O 1
ATOM 671 N N . GLU A 1 87 ? -7.883 17.603 -1.603 1.00 97.94 87 GLU A N 1
ATOM 672 C CA . GLU A 1 87 ? -7.366 18.981 -1.548 1.00 97.94 87 GLU A CA 1
ATOM 673 C C . GLU A 1 87 ? -7.807 19.728 -0.269 1.00 97.94 87 GLU A C 1
ATOM 675 O O . GLU A 1 87 ? -7.059 20.544 0.261 1.00 97.94 87 GLU A O 1
ATOM 680 N N . SER A 1 88 ? -8.977 19.386 0.295 1.00 97.62 88 SER A N 1
ATOM 681 C CA . SER A 1 88 ? -9.460 19.920 1.581 1.00 97.62 88 SER A CA 1
ATOM 682 C C . SER A 1 88 ? -8.624 19.507 2.800 1.00 97.62 88 SER A C 1
ATOM 684 O O . SER A 1 88 ? -8.825 20.051 3.883 1.00 97.62 88 SER A O 1
ATOM 686 N N . GLY A 1 89 ? -7.726 18.529 2.654 1.00 96.88 89 GLY A N 1
ATOM 687 C CA . GLY A 1 89 ? -6.980 17.907 3.749 1.00 96.88 89 GLY A CA 1
ATOM 688 C C . GLY A 1 89 ? -7.663 16.676 4.356 1.00 96.88 89 GLY A C 1
ATOM 689 O O . GLY A 1 89 ? -7.049 15.986 5.170 1.00 96.88 89 GLY A O 1
ATOM 690 N N . ASP A 1 90 ? -8.895 16.348 3.949 1.00 97.94 90 ASP A N 1
ATOM 691 C CA . ASP A 1 90 ? -9.581 15.146 4.433 1.00 97.94 90 ASP A CA 1
ATOM 692 C C . ASP A 1 90 ? -8.902 13.872 3.918 1.00 97.94 90 ASP A C 1
ATOM 694 O O . ASP A 1 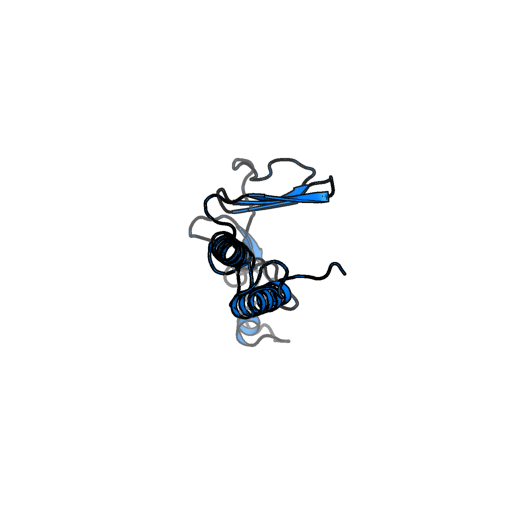90 ? -8.660 13.721 2.715 1.00 97.94 90 ASP A O 1
ATOM 698 N N . ILE A 1 91 ? -8.706 12.899 4.810 1.00 97.75 91 ILE A N 1
ATOM 699 C CA . ILE A 1 91 ? -8.286 11.544 4.444 1.00 97.75 91 ILE A CA 1
ATOM 700 C C . ILE A 1 91 ? -9.503 10.620 4.479 1.00 97.75 91 ILE A C 1
ATOM 702 O O . ILE A 1 91 ? -10.166 10.475 5.504 1.00 97.75 91 ILE A O 1
ATOM 706 N N . VAL A 1 92 ? -9.784 9.963 3.356 1.00 97.44 92 VAL A N 1
ATOM 707 C CA . VAL A 1 92 ? -10.887 9.011 3.207 1.00 97.44 92 VAL A CA 1
ATOM 708 C C . VAL A 1 92 ? -10.327 7.627 2.900 1.00 97.44 92 VAL A C 1
ATOM 710 O O . VAL A 1 92 ? -9.663 7.430 1.883 1.00 97.44 92 VAL A O 1
ATOM 713 N N . ILE A 1 93 ? -10.635 6.655 3.761 1.00 97.25 93 ILE A N 1
ATOM 714 C CA . ILE A 1 93 ? -10.312 5.237 3.565 1.00 97.25 93 ILE A CA 1
ATOM 715 C C . ILE A 1 93 ? -11.618 4.499 3.277 1.00 97.25 93 ILE A C 1
ATOM 717 O O . ILE A 1 93 ? -12.506 4.438 4.125 1.00 97.25 93 ILE A O 1
ATOM 721 N N . GLN A 1 94 ? -11.744 3.947 2.074 1.00 96.56 94 GLN A N 1
ATOM 722 C CA . GLN A 1 94 ? -12.896 3.153 1.651 1.00 96.56 94 GLN A CA 1
ATOM 723 C C . GLN A 1 94 ? -12.419 1.766 1.236 1.00 96.56 94 GLN A C 1
ATOM 725 O O . GLN A 1 94 ? -11.467 1.637 0.470 1.00 96.56 94 GLN A O 1
ATOM 730 N N . THR A 1 95 ? -13.072 0.723 1.743 1.00 96.06 95 THR A N 1
ATOM 731 C CA . THR A 1 95 ? -12.720 -0.668 1.432 1.00 96.06 95 THR A CA 1
ATOM 732 C C . THR A 1 95 ? -13.959 -1.458 1.046 1.00 96.06 95 THR A C 1
ATOM 734 O O . THR A 1 95 ? -15.062 -1.137 1.485 1.00 96.06 95 THR A O 1
ATOM 737 N N . SER A 1 96 ? -13.779 -2.503 0.242 1.00 95.56 96 SER A N 1
ATOM 738 C CA . SER A 1 96 ? -14.868 -3.401 -0.161 1.00 95.56 96 SER A CA 1
ATOM 739 C C . SER A 1 96 ? -15.209 -4.486 0.865 1.00 95.56 96 SER A C 1
ATOM 741 O O . SER A 1 96 ? -16.175 -5.219 0.673 1.00 95.56 96 SER A O 1
ATOM 743 N N . ASN A 1 97 ? -14.418 -4.628 1.934 1.00 95.69 97 ASN A N 1
ATOM 744 C CA . ASN A 1 97 ? -14.617 -5.672 2.938 1.00 95.69 97 ASN A CA 1
ATOM 745 C C . ASN A 1 97 ? -14.388 -5.134 4.358 1.00 95.69 97 ASN A C 1
ATOM 747 O O . ASN A 1 97 ? -15.327 -4.664 4.992 1.00 95.69 97 ASN A O 1
ATOM 751 N N . LYS A 1 98 ? -13.151 -5.177 4.864 1.00 94.00 98 LYS A N 1
ATOM 752 C CA . LYS A 1 98 ? -12.822 -4.786 6.241 1.00 94.00 98 LYS A CA 1
ATOM 753 C C . LYS A 1 98 ? -11.729 -3.728 6.268 1.00 94.00 98 LYS A C 1
ATOM 755 O O . LYS A 1 98 ? -10.810 -3.756 5.451 1.00 94.00 98 LYS A O 1
ATOM 760 N N . VAL A 1 99 ? -11.807 -2.868 7.277 1.00 93.69 99 VAL A N 1
ATOM 761 C CA . VAL A 1 99 ? -10.719 -1.993 7.716 1.00 93.69 99 VAL A CA 1
ATOM 762 C C . VAL A 1 99 ? -10.227 -2.536 9.052 1.00 93.69 99 VAL A C 1
ATOM 764 O O . VAL A 1 99 ? -11.038 -2.758 9.945 1.00 93.69 99 VAL A O 1
ATOM 767 N N . ALA A 1 100 ? -8.924 -2.766 9.174 1.00 92.81 100 ALA A N 1
ATOM 768 C CA . ALA A 1 100 ? -8.276 -3.108 10.435 1.00 92.81 100 ALA A CA 1
ATOM 769 C C . ALA A 1 100 ? -7.246 -2.023 10.740 1.00 92.81 100 ALA A C 1
ATOM 771 O O . ALA A 1 100 ? -6.408 -1.716 9.888 1.00 92.81 100 ALA A O 1
ATOM 772 N N . ILE A 1 101 ? -7.326 -1.429 11.929 1.00 92.81 101 ILE A N 1
ATOM 773 C CA . ILE A 1 101 ? -6.378 -0.409 12.384 1.00 92.81 101 ILE A CA 1
ATOM 774 C C . ILE A 1 101 ? -5.749 -0.935 13.661 1.00 92.81 101 ILE A C 1
ATOM 776 O O . ILE A 1 101 ? -6.425 -1.089 14.674 1.00 92.81 101 ILE A O 1
ATOM 780 N N . GLY A 1 102 ? -4.462 -1.254 13.617 1.00 93.12 102 GLY A N 1
ATOM 781 C CA . GLY A 1 102 ? -3.829 -1.929 14.735 1.00 93.12 102 GLY A CA 1
ATOM 782 C C . GLY A 1 102 ? -2.384 -2.315 14.489 1.00 93.12 102 GLY A C 1
ATOM 783 O O . GLY A 1 102 ? -1.764 -1.934 13.497 1.00 93.12 102 GLY A O 1
ATOM 784 N N . THR A 1 103 ? -1.866 -3.093 15.425 1.00 92.50 103 THR A N 1
ATOM 785 C CA . THR A 1 103 ? -0.553 -3.733 15.368 1.00 92.50 103 THR A CA 1
ATOM 786 C C . THR A 1 103 ? -0.733 -5.246 15.249 1.00 92.50 103 THR A C 1
ATOM 788 O O . THR A 1 103 ? -1.852 -5.751 15.172 1.00 92.50 103 THR A O 1
ATOM 791 N N . SER A 1 104 ? 0.362 -6.005 15.291 1.00 89.75 104 SER A N 1
ATOM 792 C CA . SER A 1 104 ? 0.304 -7.468 15.409 1.00 89.75 104 SER A CA 1
ATOM 793 C C . SER A 1 104 ? -0.381 -7.962 16.690 1.00 89.75 104 SER A C 1
ATOM 795 O O . SER A 1 104 ? -0.703 -9.143 16.776 1.00 89.75 104 SER A O 1
ATOM 797 N N . SER A 1 105 ? -0.559 -7.091 17.688 1.00 88.88 105 SER A N 1
ATOM 798 C CA . SER A 1 105 ? -0.998 -7.470 19.035 1.00 88.88 105 SER A CA 1
ATOM 799 C C . SER A 1 105 ? -2.369 -6.913 19.428 1.00 88.88 105 SER A C 1
ATOM 801 O O . SER A 1 105 ? -2.952 -7.408 20.387 1.00 88.88 105 SER A O 1
ATOM 803 N N . ALA A 1 106 ? -2.878 -5.884 18.744 1.00 92.88 106 ALA A N 1
ATOM 804 C CA . ALA A 1 106 ? -4.150 -5.239 19.080 1.00 92.88 106 ALA A CA 1
ATOM 805 C C . ALA A 1 106 ? -4.761 -4.518 17.870 1.00 92.88 106 ALA A C 1
ATOM 807 O O . ALA A 1 106 ? -4.027 -3.996 17.033 1.00 92.88 106 ALA A O 1
ATOM 808 N N . GLU A 1 107 ? -6.093 -4.437 17.814 1.00 95.62 107 GLU A N 1
ATOM 809 C CA . GLU A 1 107 ? -6.858 -3.797 16.735 1.00 95.62 107 GLU A CA 1
ATOM 810 C C . GLU A 1 107 ? -8.017 -2.965 17.318 1.00 95.62 107 GLU A C 1
ATOM 812 O O . GLU A 1 107 ? -8.642 -3.364 18.297 1.00 95.62 107 GLU A O 1
ATOM 817 N N . VAL A 1 108 ? -8.280 -1.780 16.757 1.00 94.62 108 VAL A N 1
ATOM 818 C CA . VAL A 1 108 ? -9.232 -0.797 17.309 1.00 94.62 108 VAL A CA 1
ATOM 819 C C . VAL A 1 108 ? -10.649 -1.358 17.465 1.00 94.62 108 VAL A C 1
ATOM 821 O O . VAL A 1 108 ? -11.269 -1.140 18.508 1.00 94.62 108 VAL A O 1
ATOM 824 N N . LEU A 1 109 ? -11.186 -2.038 16.450 1.00 94.00 109 LEU A N 1
ATOM 825 C CA . LEU A 1 109 ? -12.548 -2.570 16.479 1.00 94.00 109 LEU A CA 1
ATOM 826 C C . LEU A 1 109 ? -12.692 -3.716 17.491 1.00 94.00 109 LEU A C 1
ATOM 828 O O . LEU A 1 109 ? -13.704 -3.769 18.190 1.00 94.00 109 LEU A O 1
ATOM 832 N N . ASP A 1 110 ? -11.683 -4.577 17.632 1.00 94.06 110 ASP A N 1
ATOM 833 C CA . ASP A 1 110 ? -11.653 -5.596 18.690 1.00 94.06 110 ASP A CA 1
ATOM 834 C C . ASP A 1 110 ? -11.635 -4.961 20.091 1.00 94.06 110 ASP A C 1
ATOM 836 O O . ASP A 1 110 ? -12.426 -5.327 20.960 1.00 94.06 110 ASP A O 1
ATOM 840 N N . LEU A 1 111 ? -10.813 -3.930 20.307 1.00 94.75 111 LEU A N 1
ATOM 841 C CA . LEU A 1 111 ? -10.782 -3.204 21.582 1.00 94.75 111 LEU A CA 1
ATOM 842 C C . LEU A 1 111 ? -12.114 -2.501 21.888 1.00 94.75 111 LEU A C 1
ATOM 844 O O . LEU A 1 111 ? -12.569 -2.501 23.035 1.00 94.75 111 LEU A O 1
ATOM 848 N N . LEU A 1 112 ? -12.777 -1.936 20.874 1.00 93.75 112 LEU A N 1
ATOM 849 C CA . LEU A 1 112 ? -14.116 -1.366 21.027 1.00 93.75 112 LEU A CA 1
ATOM 850 C C . LEU A 1 112 ? -15.139 -2.445 21.405 1.00 93.75 112 LEU A C 1
ATOM 852 O O . LEU A 1 112 ? -15.970 -2.225 22.285 1.00 93.75 112 LEU A O 1
ATOM 856 N N . TYR A 1 113 ? -15.062 -3.621 20.785 1.00 93.00 113 TYR A N 1
ATOM 857 C CA . TYR A 1 113 ? -15.920 -4.752 21.119 1.00 93.00 113 TYR A CA 1
ATOM 858 C C . TYR A 1 113 ? -15.713 -5.226 22.569 1.00 93.00 113 TYR A C 1
ATOM 860 O O . TYR A 1 113 ? -16.684 -5.434 23.300 1.00 93.00 113 TYR A O 1
ATOM 868 N N . GLN A 1 114 ? -14.462 -5.315 23.030 1.00 92.75 114 GLN A N 1
ATOM 869 C CA . GLN A 1 114 ? -14.136 -5.626 24.428 1.00 92.75 114 GLN A CA 1
ATOM 870 C C . GLN A 1 114 ? -14.712 -4.582 25.398 1.00 92.75 114 GLN A C 1
ATOM 872 O O . GLN A 1 114 ? -15.294 -4.951 26.422 1.00 92.75 114 GLN A O 1
ATOM 877 N N . LEU A 1 115 ? -14.615 -3.290 25.058 1.00 91.12 115 LEU A N 1
ATOM 878 C CA . LEU A 1 115 ? -15.227 -2.214 25.839 1.00 91.12 115 LEU A CA 1
ATOM 879 C C . LEU A 1 115 ? -16.748 -2.369 25.921 1.00 91.12 115 LEU A C 1
ATOM 881 O O . LEU A 1 115 ? -17.313 -2.270 27.008 1.00 91.12 115 LEU A O 1
ATOM 885 N N . MET A 1 116 ? -17.418 -2.624 24.795 1.00 90.56 116 MET A N 1
ATOM 886 C CA . MET A 1 116 ? -18.872 -2.797 24.768 1.00 90.56 116 MET A CA 1
ATOM 887 C C . MET A 1 116 ? -19.311 -3.959 25.660 1.00 90.56 116 MET A C 1
ATOM 889 O O . MET A 1 116 ? -20.201 -3.775 26.486 1.00 90.56 116 MET A O 1
ATOM 893 N N . ASN A 1 117 ? -18.635 -5.108 25.571 1.00 89.31 117 ASN A N 1
ATOM 894 C CA . ASN A 1 117 ? -18.923 -6.261 26.426 1.00 89.31 117 ASN A CA 1
ATOM 895 C C . ASN A 1 117 ? -18.739 -5.945 27.914 1.00 89.31 117 ASN A C 1
ATOM 897 O O . ASN A 1 117 ? -19.548 -6.368 28.745 1.00 89.31 117 ASN A O 1
ATOM 901 N N . LEU A 1 118 ? -17.700 -5.177 28.251 1.00 87.50 118 LEU A N 1
ATOM 902 C CA . LEU A 1 118 ? -17.442 -4.746 29.620 1.00 87.50 118 LEU A CA 1
ATOM 903 C C . LEU A 1 118 ? -18.562 -3.838 30.153 1.00 87.50 118 LEU A C 1
ATOM 905 O O . LEU A 1 118 ? -18.983 -4.003 31.297 1.00 87.50 118 LEU A O 1
ATOM 909 N N . LEU A 1 119 ? -19.063 -2.915 29.325 1.00 84.88 119 LEU A N 1
ATOM 910 C CA . LEU A 1 119 ? -20.138 -1.983 29.685 1.00 84.88 119 LEU A CA 1
ATOM 911 C C . LEU A 1 119 ? -21.513 -2.660 29.778 1.00 84.88 119 LEU A C 1
ATOM 913 O O . LEU A 1 119 ? -22.319 -2.283 30.625 1.00 84.88 119 LEU A O 1
ATOM 917 N N . THR A 1 120 ? -21.793 -3.660 28.938 1.00 84.12 120 THR A N 1
ATOM 918 C CA . THR A 1 120 ? -23.073 -4.391 28.958 1.00 84.12 120 THR A CA 1
ATOM 919 C C . THR A 1 120 ? -23.143 -5.475 30.038 1.00 84.12 120 THR A C 1
ATOM 921 O O . THR A 1 120 ? -24.214 -6.024 30.289 1.00 84.12 120 THR A O 1
ATOM 924 N N . GLY A 1 121 ? -22.024 -5.793 30.697 1.00 74.75 121 GLY A N 1
ATOM 925 C CA . GLY A 1 121 ? -21.973 -6.745 31.806 1.00 74.75 121 GLY A CA 1
ATOM 926 C C . GLY A 1 121 ? -22.631 -6.188 33.074 1.00 74.75 121 GLY A C 1
ATOM 927 O O . GLY A 1 121 ? -22.002 -5.464 33.845 1.00 74.75 121 GLY A O 1
ATOM 928 N N . THR A 1 122 ? -23.886 -6.570 33.326 1.00 60.28 122 THR A N 1
ATOM 929 C CA . THR A 1 122 ? -24.777 -6.041 34.383 1.00 60.28 122 THR A CA 1
ATOM 930 C C . THR A 1 122 ? -24.305 -6.239 35.833 1.00 60.28 122 THR A C 1
ATOM 932 O O . THR A 1 122 ? -24.926 -5.700 36.746 1.00 60.28 122 THR A O 1
ATOM 935 N N . THR A 1 123 ? -23.210 -6.965 36.081 1.00 62.22 123 THR A N 1
ATOM 936 C CA . THR A 1 123 ? -22.673 -7.245 37.431 1.00 62.22 123 THR A CA 1
ATOM 937 C C . THR A 1 123 ? -21.329 -6.577 37.732 1.00 62.22 123 THR A C 1
ATOM 939 O O . THR A 1 123 ? -20.807 -6.730 38.834 1.00 62.22 123 THR A O 1
ATOM 942 N N . ASN A 1 124 ? -20.745 -5.846 36.777 1.00 60.62 124 ASN A N 1
ATOM 943 C CA . ASN A 1 124 ? -19.350 -5.413 36.885 1.00 60.62 124 ASN A CA 1
ATOM 944 C C . ASN A 1 124 ? -19.165 -3.935 37.238 1.00 60.62 124 ASN A C 1
ATOM 946 O O . ASN A 1 124 ? -18.081 -3.572 37.660 1.00 60.62 124 ASN A O 1
ATOM 950 N N . VAL A 1 125 ? -20.165 -3.064 37.111 1.00 66.50 125 VAL A N 1
ATOM 951 C CA . VAL A 1 125 ? -19.911 -1.615 37.270 1.00 66.50 125 VAL A CA 1
ATOM 952 C C . VAL A 1 125 ? -20.037 -1.151 38.725 1.00 66.50 125 VAL A C 1
ATOM 954 O O . VAL A 1 125 ? -19.199 -0.391 39.214 1.00 66.50 125 VAL A O 1
ATOM 957 N N . MET A 1 126 ? -21.053 -1.626 39.448 1.00 68.44 126 MET A N 1
ATOM 958 C CA . MET A 1 126 ? -21.279 -1.233 40.841 1.00 68.44 126 MET A CA 1
ATOM 959 C C . MET A 1 126 ? -20.466 -2.123 41.784 1.00 68.44 126 MET A C 1
ATOM 961 O O . MET A 1 126 ? -20.479 -3.348 41.664 1.00 68.44 126 MET A O 1
ATOM 965 N N . GLY A 1 127 ? -19.739 -1.501 42.716 1.00 68.25 127 GLY A N 1
ATOM 966 C CA . GLY A 1 127 ? -19.114 -2.209 43.830 1.00 68.25 127 GLY A CA 1
ATOM 967 C C . GLY A 1 127 ? -20.152 -2.867 44.750 1.00 68.25 127 GLY A C 1
ATOM 968 O O . GLY A 1 127 ? -21.356 -2.685 44.567 1.00 68.25 127 GLY A O 1
ATOM 969 N N . PRO A 1 128 ? -19.714 -3.611 45.780 1.00 71.88 128 PRO A N 1
ATOM 970 C CA . PRO A 1 128 ? -20.614 -4.350 46.673 1.00 71.88 128 PRO A CA 1
ATOM 971 C C . PRO A 1 128 ? -21.573 -3.451 47.476 1.00 71.88 128 PRO A C 1
ATOM 973 O O . PRO A 1 128 ? -22.507 -3.954 48.095 1.00 71.88 128 PRO A O 1
ATOM 976 N N . THR A 1 129 ? -21.351 -2.134 47.483 1.00 75.12 129 THR A N 1
ATOM 977 C CA . THR A 1 129 ? -22.178 -1.145 48.174 1.00 75.12 129 THR A CA 1
ATOM 978 C C . THR A 1 129 ? -22.615 -0.028 47.228 1.00 75.12 129 THR A C 1
ATOM 980 O O . THR A 1 129 ? -21.864 0.414 46.355 1.00 75.12 129 THR A O 1
ATOM 983 N N . LEU A 1 130 ? -23.833 0.478 47.437 1.00 72.56 130 LEU A N 1
ATOM 984 C CA . LEU A 1 130 ? -24.308 1.712 46.812 1.00 72.56 130 LEU A CA 1
ATOM 985 C C . LEU A 1 130 ? -23.380 2.869 47.235 1.00 72.56 130 LEU A C 1
ATOM 987 O O . LEU A 1 130 ? -23.132 3.039 48.427 1.00 72.56 130 LEU A O 1
ATOM 991 N N . ASN A 1 131 ? -22.844 3.627 46.272 1.00 75.62 131 ASN A N 1
ATOM 992 C CA . ASN A 1 131 ? -21.792 4.647 46.457 1.00 75.62 131 ASN A CA 1
ATOM 993 C C . ASN A 1 131 ? -20.422 4.122 46.952 1.00 75.62 131 ASN A C 1
ATOM 995 O O . ASN A 1 131 ? -19.594 4.908 47.413 1.00 75.62 131 ASN A O 1
ATOM 999 N N . GLY A 1 132 ? -20.163 2.814 46.860 1.00 76.81 132 GLY A N 1
ATOM 1000 C CA . GLY A 1 132 ? -18.834 2.233 47.070 1.00 76.81 132 GLY A CA 1
ATOM 1001 C C . GLY A 1 132 ? -17.882 2.441 45.883 1.00 76.81 132 GLY A C 1
ATOM 1002 O O . GLY A 1 132 ? -18.306 2.909 44.823 1.00 76.81 132 GLY A O 1
ATOM 1003 N N . PRO A 1 133 ? -16.592 2.079 46.024 1.00 82.81 133 PRO A N 1
ATOM 1004 C CA . PRO A 1 133 ? -15.663 2.084 44.897 1.00 82.81 133 PRO A CA 1
ATOM 1005 C C . PRO A 1 133 ? -16.168 1.162 43.777 1.00 82.81 133 PRO A C 1
ATOM 1007 O O . PRO A 1 133 ? -16.840 0.164 44.042 1.00 82.81 133 PRO A O 1
ATOM 1010 N N . MET A 1 134 ? -15.823 1.480 42.526 1.00 84.25 134 MET A N 1
ATOM 1011 C CA . MET A 1 134 ? -16.104 0.596 41.388 1.00 84.25 134 MET A CA 1
ATOM 1012 C C . MET A 1 134 ? -15.538 -0.808 41.636 1.00 84.25 134 MET A C 1
ATOM 1014 O O . MET A 1 134 ? -14.517 -0.967 42.309 1.00 84.25 134 MET A O 1
ATOM 1018 N N . ASN A 1 135 ? -16.186 -1.827 41.069 1.00 84.75 135 ASN A N 1
ATOM 1019 C CA . ASN A 1 135 ? -15.739 -3.214 41.181 1.00 84.75 135 ASN A CA 1
ATOM 1020 C C . ASN A 1 135 ? -14.257 -3.347 40.744 1.00 84.75 135 ASN A C 1
ATOM 1022 O O . ASN A 1 135 ? -13.920 -2.971 39.616 1.00 84.75 135 ASN A O 1
ATOM 1026 N N . PRO A 1 136 ? -13.368 -3.916 41.580 1.00 85.75 136 PRO A N 1
ATOM 1027 C CA . PRO A 1 136 ? -11.953 -4.071 41.245 1.00 85.75 136 PRO A CA 1
ATOM 1028 C C . PRO A 1 136 ? -11.685 -4.853 39.948 1.00 85.75 136 PRO A C 1
ATOM 1030 O O . PRO A 1 136 ? -10.731 -4.535 39.241 1.00 85.75 136 PRO A O 1
ATOM 1033 N N . LEU A 1 137 ? -12.523 -5.839 39.599 1.00 86.00 137 LEU A N 1
ATOM 1034 C CA . LEU A 1 137 ? -12.390 -6.611 38.353 1.00 86.00 137 LEU A CA 1
ATOM 1035 C C . LEU A 1 137 ? -12.708 -5.765 37.117 1.00 86.00 137 LEU A C 1
ATOM 1037 O O . LEU A 1 137 ? -12.057 -5.898 36.079 1.00 86.00 137 LEU A O 1
ATOM 1041 N N . PHE A 1 138 ? -13.683 -4.865 37.236 1.00 86.75 138 PHE A N 1
ATOM 1042 C CA . PHE A 1 138 ? -13.988 -3.901 36.187 1.00 86.75 138 PHE A CA 1
ATOM 1043 C C . PHE A 1 138 ? -12.841 -2.915 36.013 1.00 86.75 138 PHE A C 1
ATOM 1045 O O . PHE A 1 138 ? -12.362 -2.741 34.897 1.00 86.75 138 PHE A O 1
ATOM 1052 N N . VAL A 1 139 ? -12.331 -2.348 37.112 1.00 88.06 139 VAL A N 1
ATOM 1053 C CA . VAL A 1 139 ? -11.170 -1.446 37.078 1.00 88.06 139 VAL A CA 1
ATOM 1054 C C . VAL A 1 139 ? -9.958 -2.132 36.436 1.00 88.06 139 VAL A C 1
ATOM 1056 O O . VAL A 1 139 ? -9.308 -1.542 35.577 1.00 88.06 139 VAL A O 1
ATOM 1059 N N . ALA A 1 140 ? -9.682 -3.393 36.784 1.00 90.06 140 ALA A N 1
ATOM 1060 C CA . ALA A 1 140 ? -8.610 -4.172 36.165 1.00 90.06 140 ALA A CA 1
ATOM 1061 C C . ALA A 1 140 ? -8.815 -4.348 34.649 1.00 90.06 140 ALA A C 1
ATOM 1063 O O . ALA A 1 140 ? -7.884 -4.116 33.880 1.00 90.06 140 ALA A O 1
ATOM 1064 N N . SER A 1 141 ? -10.035 -4.679 34.214 1.00 91.25 141 SER A N 1
ATOM 1065 C CA . SER A 1 141 ? -10.369 -4.856 32.792 1.00 91.25 141 SER A CA 1
ATOM 1066 C C . SER A 1 141 ? -10.242 -3.549 31.998 1.00 91.25 141 SER A C 1
ATOM 1068 O O . SER A 1 141 ? -9.666 -3.538 30.909 1.00 91.25 141 SER A O 1
ATOM 1070 N N . VAL A 1 142 ? -10.708 -2.426 32.562 1.00 91.31 142 VAL A N 1
ATOM 1071 C CA . VAL A 1 142 ? -10.520 -1.087 31.976 1.00 91.31 142 VAL A CA 1
ATOM 1072 C C . VAL A 1 142 ? -9.030 -0.759 31.851 1.00 91.31 142 VAL A C 1
ATOM 1074 O O . VAL A 1 142 ? -8.601 -0.269 30.810 1.00 91.31 142 VAL A O 1
ATOM 1077 N N . ASN A 1 143 ? -8.216 -1.067 32.866 1.00 93.44 143 ASN A N 1
ATOM 1078 C CA . ASN A 1 143 ? -6.773 -0.825 32.814 1.00 93.44 143 ASN A CA 1
ATOM 1079 C C . ASN A 1 143 ? -6.081 -1.647 31.714 1.00 93.44 143 ASN A C 1
ATOM 1081 O O . ASN A 1 143 ? -5.225 -1.117 31.005 1.00 93.44 143 ASN A O 1
ATOM 1085 N N . THR A 1 144 ? -6.471 -2.908 31.511 1.00 94.00 144 THR A N 1
ATOM 1086 C CA . THR A 1 144 ? -5.976 -3.729 30.391 1.00 94.00 144 THR A CA 1
ATOM 1087 C C . THR A 1 144 ? -6.335 -3.119 29.034 1.00 94.00 144 THR A C 1
ATOM 1089 O O . THR A 1 144 ? -5.487 -3.055 28.137 1.00 94.00 144 THR A O 1
ATOM 1092 N N . LEU A 1 145 ? -7.563 -2.613 28.887 1.00 94.44 145 LEU A N 1
ATOM 1093 C CA . LEU A 1 145 ? -8.005 -1.931 27.673 1.00 94.44 145 LEU A CA 1
ATOM 1094 C C . LEU A 1 145 ? -7.209 -0.642 27.427 1.00 94.44 145 LEU A C 1
ATOM 1096 O O . LEU A 1 145 ? -6.761 -0.408 26.308 1.00 94.44 145 LEU A O 1
ATOM 1100 N N . ILE A 1 146 ? -6.974 0.166 28.467 1.00 93.19 146 ILE A N 1
ATOM 1101 C CA . ILE A 1 146 ? -6.152 1.383 28.382 1.00 93.19 146 ILE A CA 1
ATOM 1102 C C . ILE A 1 146 ? -4.735 1.048 27.908 1.00 93.19 146 ILE A C 1
ATOM 1104 O O . ILE A 1 146 ? -4.218 1.717 27.014 1.00 93.19 146 ILE A O 1
ATOM 1108 N N . THR A 1 147 ? -4.108 0.004 28.457 1.00 94.56 147 THR A N 1
ATOM 1109 C CA . THR A 1 147 ? -2.783 -0.448 28.004 1.00 94.56 147 THR A CA 1
ATOM 1110 C C . THR A 1 147 ? -2.805 -0.852 26.529 1.00 94.56 147 THR A C 1
ATOM 1112 O O . THR A 1 147 ? -1.917 -0.458 25.773 1.00 94.56 147 THR A O 1
ATOM 1115 N N . SER A 1 148 ? -3.843 -1.567 26.094 1.00 94.50 148 SER A N 1
ATOM 1116 C CA . SER A 1 148 ? -3.988 -1.995 24.697 1.00 94.50 148 SER A CA 1
ATOM 1117 C C . SER A 1 148 ? -4.212 -0.811 23.750 1.00 94.50 148 SER A C 1
ATOM 1119 O O . SER A 1 148 ? -3.542 -0.716 22.724 1.00 94.50 148 SER A O 1
ATOM 1121 N N . LEU A 1 149 ? -5.057 0.157 24.123 1.00 94.12 149 LEU A N 1
ATOM 1122 C CA . LEU A 1 149 ? -5.253 1.407 23.378 1.00 94.12 149 LEU A CA 1
ATOM 1123 C C . LEU A 1 149 ? -3.960 2.227 23.292 1.00 94.12 149 LEU A C 1
ATOM 1125 O O . LEU A 1 149 ? -3.622 2.758 22.235 1.00 94.12 149 LEU A O 1
ATOM 1129 N N . ASN A 1 150 ? -3.194 2.296 24.382 1.00 92.00 150 ASN A N 1
ATOM 1130 C CA . ASN A 1 150 ? -1.903 2.979 24.400 1.00 92.00 150 ASN A CA 1
ATOM 1131 C C . ASN A 1 150 ? -0.870 2.328 23.471 1.00 92.00 150 ASN A C 1
ATOM 1133 O O . ASN A 1 150 ? 0.023 3.029 23.007 1.00 92.00 150 ASN A O 1
ATOM 1137 N N . SER A 1 151 ? -0.993 1.028 23.183 1.00 92.06 151 SER A N 1
ATOM 1138 C CA . SER A 1 151 ? -0.087 0.329 22.263 1.00 92.06 151 SER A CA 1
ATOM 1139 C C . SER A 1 151 ? -0.332 0.658 20.786 1.00 92.06 151 SER A C 1
ATOM 1141 O O . SER A 1 151 ? 0.562 0.458 19.968 1.00 92.06 151 SER A O 1
ATOM 1143 N N . ILE A 1 152 ? -1.524 1.164 20.444 1.00 93.69 152 ILE A N 1
ATOM 1144 C CA . ILE A 1 152 ? -1.922 1.452 19.056 1.00 93.69 152 ILE A CA 1
ATOM 1145 C C . ILE A 1 152 ? -2.147 2.943 18.776 1.00 93.69 152 ILE A C 1
ATOM 1147 O O . ILE A 1 152 ? -2.265 3.330 17.615 1.00 93.69 152 ILE A O 1
ATOM 1151 N N . LYS A 1 153 ? -2.218 3.798 19.807 1.00 91.31 153 LYS A N 1
ATOM 1152 C CA . LYS A 1 153 ? -2.368 5.245 19.609 1.00 91.31 153 LYS A CA 1
ATOM 1153 C C . LYS A 1 153 ? -1.087 5.837 19.006 1.00 91.31 153 LYS A C 1
ATOM 1155 O O . LYS A 1 153 ? 0.005 5.655 19.540 1.00 91.31 153 LYS A O 1
ATOM 1160 N N . GLY A 1 154 ? -1.231 6.572 17.908 1.00 84.62 154 GLY A N 1
ATOM 1161 C CA . GLY A 1 154 ? -0.164 7.408 17.356 1.00 84.62 154 GLY A CA 1
ATOM 1162 C C . GLY A 1 154 ? -0.125 8.784 18.024 1.00 84.62 154 GLY A C 1
ATOM 1163 O O . GLY A 1 154 ? -1.123 9.245 18.578 1.00 84.62 154 GLY A O 1
ATOM 1164 N N . THR A 1 155 ? 1.020 9.458 17.954 1.00 84.44 155 THR A N 1
ATOM 1165 C CA . THR A 1 155 ? 1.147 10.884 18.285 1.00 84.44 155 THR A CA 1
ATOM 1166 C C . THR A 1 155 ? 1.191 11.689 16.994 1.00 84.44 155 THR A C 1
ATOM 1168 O O . THR A 1 155 ? 1.929 11.324 16.079 1.00 84.44 155 THR A O 1
ATOM 1171 N N . ILE A 1 156 ? 0.421 12.776 16.918 1.00 80.56 156 ILE A N 1
ATOM 1172 C CA . ILE A 1 156 ? 0.612 13.767 15.855 1.00 80.56 156 ILE A CA 1
ATOM 1173 C C . ILE A 1 156 ? 1.961 14.450 16.141 1.00 80.56 156 ILE A C 1
ATOM 1175 O O . ILE A 1 156 ? 2.146 14.890 17.280 1.00 80.56 156 ILE A O 1
ATOM 1179 N N . PRO A 1 157 ? 2.912 14.445 15.192 1.00 61.69 157 PRO A N 1
ATOM 1180 C CA . PRO A 1 157 ? 4.198 15.116 15.358 1.00 61.69 157 PRO A CA 1
ATOM 1181 C C . PRO A 1 157 ? 4.063 16.639 15.462 1.00 61.69 157 PRO A C 1
ATOM 1183 O O . PRO A 1 157 ? 3.065 17.193 14.943 1.00 61.69 157 PRO A O 1
#

Foldseek 3Di:
DDFDDDPHDTDDDDDDPPFDWDKDFAQADCVVCVVPNDDDDRPDPDGSDPVRIDTHGDDDDPVDDDPDPDD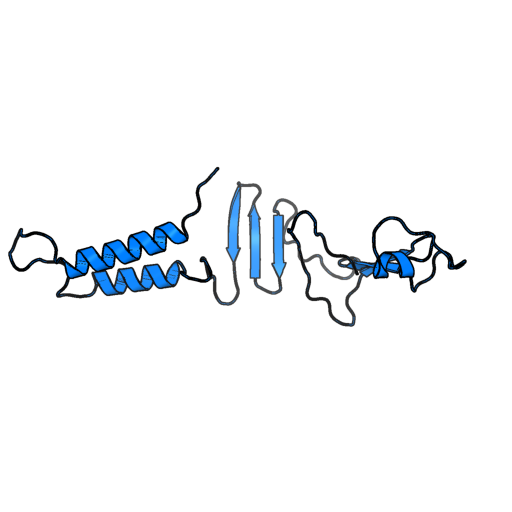AWDWDDDVQWIWIQGNVRDTDTDDPPDDWQADPVATDVVLVVLVVVLVPPPPFADDPDDPDDGHPVSVVSVVVSVVRCVRRDDDDD

Radius of gyration: 26.8 Å; chains: 1; bounding box: 58×32×74 Å

pLDDT: mean 91.27, std 7.72, range [60.28, 98.38]

Secondary structure (DSSP, 8-state):
-B--EETTEE------TT--EEEEE-SS--HHHHHH-SS--------S-GGGEEEEET---TTS--S-S-SSSEEEEETTEEEEE-TTS-EEEE-SS----B-SS-BHHHHHHHHHHHHH-TTSSS-SSTTPPPPHHHHHHHHHHHHHHHHHPPPP-